Protein AF-A0A915CNE1-F1 (afdb_monomer_lite)

Structure (mmCIF, N/CA/C/O backbone):
data_AF-A0A915CNE1-F1
#
_entry.id   AF-A0A915CNE1-F1
#
loop_
_atom_site.group_PDB
_atom_site.id
_atom_site.type_symbol
_atom_site.label_atom_id
_atom_site.label_alt_id
_atom_site.label_comp_id
_atom_site.label_asym_id
_atom_site.label_entity_id
_atom_site.label_seq_id
_atom_site.pdbx_PDB_ins_code
_atom_site.Cartn_x
_atom_site.Cartn_y
_atom_site.Cartn_z
_atom_site.occupancy
_atom_site.B_iso_or_equiv
_atom_site.auth_seq_id
_atom_site.auth_comp_id
_atom_site.auth_asym_id
_atom_site.auth_atom_id
_atom_site.pdbx_PDB_model_num
ATOM 1 N N . MET A 1 1 ? 15.159 -22.129 -7.720 1.00 65.62 1 MET A N 1
ATOM 2 C CA . MET A 1 1 ? 14.509 -21.311 -6.672 1.00 65.62 1 MET A CA 1
ATOM 3 C C . MET A 1 1 ? 14.280 -19.916 -7.240 1.00 65.62 1 MET A C 1
ATOM 5 O O . MET A 1 1 ? 15.243 -19.343 -7.733 1.00 65.62 1 MET A O 1
ATOM 9 N N . LYS A 1 2 ? 13.044 -19.395 -7.263 1.00 73.25 2 LYS A N 1
ATOM 10 C CA . LYS A 1 2 ? 12.814 -17.987 -7.637 1.00 73.25 2 LYS A CA 1
ATOM 11 C C . LYS A 1 2 ? 13.254 -17.109 -6.464 1.00 73.25 2 LYS A C 1
ATOM 13 O O . LYS A 1 2 ? 12.793 -17.326 -5.350 1.00 73.25 2 LYS A O 1
ATOM 18 N N . THR A 1 3 ? 14.158 -16.166 -6.707 1.00 83.19 3 THR A N 1
ATOM 19 C CA . THR A 1 3 ? 14.670 -15.237 -5.682 1.00 83.19 3 THR A CA 1
ATOM 20 C C . THR A 1 3 ? 13.701 -14.092 -5.391 1.00 83.19 3 THR A C 1
ATOM 22 O O . THR A 1 3 ? 13.799 -13.469 -4.341 1.00 83.19 3 THR A O 1
ATOM 25 N N . HIS A 1 4 ? 12.734 -13.850 -6.283 1.00 80.25 4 HIS A N 1
ATOM 26 C CA . HIS A 1 4 ? 11.745 -12.779 -6.169 1.00 80.25 4 HIS A CA 1
ATOM 27 C C . HIS A 1 4 ? 10.377 -13.245 -6.682 1.00 80.25 4 HIS A C 1
ATOM 29 O O . HIS A 1 4 ? 10.280 -14.182 -7.479 1.00 80.25 4 HIS A O 1
ATOM 35 N N . ARG A 1 5 ? 9.311 -12.589 -6.211 1.00 84.12 5 ARG A N 1
ATOM 36 C CA . ARG A 1 5 ? 7.919 -12.947 -6.534 1.00 84.12 5 ARG A CA 1
ATOM 37 C C . ARG A 1 5 ? 7.501 -12.542 -7.950 1.00 84.12 5 ARG A C 1
ATOM 39 O O . ARG A 1 5 ? 6.681 -13.235 -8.546 1.00 84.12 5 ARG A O 1
ATOM 46 N N . TYR A 1 6 ? 8.042 -11.443 -8.468 1.00 89.56 6 TYR A N 1
ATOM 47 C CA . TYR A 1 6 ? 7.701 -10.897 -9.780 1.00 89.56 6 TYR A CA 1
ATOM 48 C C . TYR A 1 6 ? 8.954 -10.785 -10.643 1.00 89.56 6 TYR A C 1
ATOM 50 O O . TYR A 1 6 ? 10.030 -10.474 -10.137 1.00 89.56 6 TYR A O 1
ATOM 58 N N . ASP A 1 7 ? 8.811 -11.020 -11.945 1.00 90.75 7 ASP A N 1
ATOM 59 C CA . ASP A 1 7 ? 9.945 -10.944 -12.870 1.00 90.75 7 ASP A CA 1
ATOM 60 C C . ASP A 1 7 ? 10.387 -9.480 -13.098 1.00 90.75 7 ASP A C 1
ATOM 62 O O . ASP A 1 7 ? 11.557 -9.223 -13.378 1.00 90.75 7 ASP A O 1
ATOM 66 N N . ASP A 1 8 ? 9.472 -8.520 -12.895 1.00 90.56 8 ASP A N 1
ATOM 67 C CA . ASP A 1 8 ? 9.673 -7.070 -13.027 1.00 90.56 8 ASP A CA 1
ATOM 68 C C . ASP A 1 8 ? 9.897 -6.333 -11.691 1.00 90.56 8 ASP A C 1
ATOM 70 O O . ASP A 1 8 ? 9.918 -5.103 -11.671 1.00 90.56 8 ASP A O 1
ATOM 74 N N . ALA A 1 9 ? 10.051 -7.049 -10.570 1.00 93.56 9 ALA A N 1
ATOM 75 C CA . ALA A 1 9 ? 10.359 -6.438 -9.277 1.00 93.56 9 ALA A CA 1
ATOM 76 C C . ALA A 1 9 ? 11.250 -7.340 -8.417 1.00 93.56 9 ALA A C 1
ATOM 78 O O . ALA A 1 9 ? 10.890 -8.474 -8.091 1.00 93.56 9 ALA A O 1
ATOM 79 N N . ARG A 1 10 ? 12.404 -6.810 -8.011 1.00 91.88 10 ARG A N 1
ATOM 80 C CA . ARG A 1 10 ? 13.416 -7.518 -7.216 1.00 91.88 10 ARG A CA 1
ATOM 81 C C . ARG A 1 10 ? 13.506 -6.993 -5.789 1.00 91.88 10 ARG A C 1
ATOM 83 O O . ARG A 1 10 ? 13.884 -7.726 -4.884 1.00 91.88 10 ARG A O 1
ATOM 90 N N . THR A 1 11 ? 13.119 -5.745 -5.568 1.00 91.56 11 THR A N 1
ATOM 91 C CA . THR A 1 11 ? 13.094 -5.120 -4.244 1.00 91.56 11 THR A CA 1
ATOM 92 C C . THR A 1 11 ? 11.669 -4.954 -3.727 1.00 91.56 11 THR A C 1
ATOM 94 O O . THR A 1 11 ? 10.698 -4.948 -4.488 1.00 91.56 11 THR A O 1
ATOM 97 N N . LEU A 1 12 ? 11.534 -4.774 -2.410 1.00 89.50 12 LEU A N 1
ATOM 98 C CA . LEU A 1 12 ? 10.249 -4.452 -1.788 1.00 89.50 12 LEU A CA 1
ATOM 99 C C . LEU A 1 12 ? 9.658 -3.152 -2.357 1.00 89.50 12 LEU A C 1
ATOM 101 O O . LEU A 1 12 ? 8.460 -3.088 -2.621 1.00 89.50 12 LEU A O 1
ATOM 105 N N . TYR A 1 13 ? 10.506 -2.150 -2.605 1.00 90.69 13 TYR A N 1
ATOM 106 C CA . TYR A 1 13 ? 10.101 -0.873 -3.190 1.00 90.69 13 TYR A CA 1
ATOM 107 C C . TYR A 1 13 ? 9.557 -1.034 -4.616 1.00 90.69 13 TYR A C 1
ATOM 109 O O . TYR A 1 13 ? 8.476 -0.535 -4.931 1.00 90.69 13 TYR A O 1
ATOM 117 N N . GLU A 1 14 ? 10.251 -1.790 -5.472 1.00 93.75 14 GLU A N 1
ATOM 118 C CA . GLU A 1 14 ? 9.762 -2.107 -6.821 1.00 93.75 14 GLU A CA 1
ATOM 119 C C . GLU A 1 14 ? 8.453 -2.900 -6.766 1.00 93.75 14 GLU A C 1
ATOM 121 O O . GLU A 1 14 ? 7.537 -2.633 -7.542 1.00 93.75 14 GLU A O 1
ATOM 126 N N . GLY A 1 15 ? 8.329 -3.829 -5.814 1.00 94.31 15 GLY A N 1
ATOM 127 C CA . GLY A 1 15 ? 7.093 -4.567 -5.568 1.00 94.31 15 GLY A CA 1
ATOM 128 C C . GLY A 1 15 ? 5.929 -3.651 -5.182 1.00 94.31 15 GLY A C 1
ATOM 129 O O . GLY A 1 15 ? 4.826 -3.824 -5.702 1.00 94.31 15 GLY A O 1
ATOM 130 N N . ALA A 1 16 ? 6.176 -2.649 -4.335 1.00 93.38 16 ALA A N 1
ATOM 131 C CA . ALA A 1 16 ? 5.183 -1.653 -3.940 1.00 93.38 16 ALA A CA 1
ATOM 132 C C . ALA A 1 16 ? 4.760 -0.770 -5.127 1.00 93.38 16 ALA A C 1
ATOM 134 O O . ALA A 1 16 ? 3.574 -0.661 -5.430 1.00 93.38 16 ALA A O 1
ATOM 135 N N . ARG A 1 17 ? 5.717 -0.220 -5.885 1.00 93.88 17 ARG A N 1
ATOM 136 C CA . ARG A 1 17 ? 5.435 0.584 -7.092 1.00 93.88 17 ARG A CA 1
ATOM 137 C C . ARG A 1 17 ? 4.705 -0.222 -8.167 1.00 93.88 17 ARG A C 1
ATOM 139 O O . ARG A 1 17 ? 3.808 0.290 -8.837 1.00 93.88 17 ARG A O 1
ATOM 146 N N . ARG A 1 18 ? 5.062 -1.499 -8.326 1.00 95.62 18 ARG A N 1
ATOM 147 C CA . ARG A 1 18 ? 4.351 -2.435 -9.201 1.00 95.62 18 ARG A CA 1
ATOM 148 C C . ARG A 1 18 ? 2.912 -2.626 -8.731 1.00 95.62 18 ARG A C 1
ATOM 150 O O . ARG A 1 18 ? 2.008 -2.563 -9.558 1.00 95.62 18 ARG A O 1
ATOM 157 N N . GLY A 1 19 ? 2.711 -2.850 -7.435 1.00 95.00 19 GLY A N 1
ATOM 158 C CA . GLY A 1 19 ? 1.396 -2.963 -6.810 1.00 95.00 19 GLY A CA 1
ATOM 159 C C . GLY A 1 19 ? 0.512 -1.752 -7.099 1.00 95.00 19 GLY A C 1
ATOM 160 O O . GLY A 1 19 ? -0.589 -1.930 -7.617 1.00 95.00 19 GLY A O 1
ATOM 161 N N . ALA A 1 20 ? 1.037 -0.538 -6.904 1.00 95.25 20 ALA A N 1
ATOM 162 C CA . ALA A 1 20 ? 0.351 0.713 -7.236 1.00 95.25 20 ALA A CA 1
ATOM 163 C C . ALA A 1 20 ? -0.133 0.731 -8.695 1.00 95.25 20 ALA A C 1
ATOM 165 O O . ALA A 1 20 ? -1.298 0.996 -8.976 1.00 95.25 20 ALA A O 1
ATOM 166 N N . ARG A 1 21 ? 0.746 0.368 -9.637 1.00 95.50 21 ARG A N 1
ATOM 167 C CA . ARG A 1 21 ? 0.438 0.373 -11.074 1.00 95.50 21 ARG A CA 1
ATOM 168 C C . ARG A 1 21 ? -0.638 -0.642 -11.460 1.00 95.50 21 ARG A C 1
ATOM 170 O O . ARG A 1 21 ? -1.555 -0.298 -12.195 1.00 95.50 21 ARG A O 1
ATOM 177 N N . VAL A 1 22 ? -0.515 -1.894 -11.013 1.00 96.62 22 VAL A N 1
ATOM 178 C CA . VAL A 1 22 ? -1.409 -2.984 -11.462 1.00 96.62 22 VAL A CA 1
ATOM 179 C C . VAL A 1 22 ? -2.766 -2.985 -10.761 1.00 96.62 22 VAL A C 1
ATOM 181 O O . VAL A 1 22 ? -3.700 -3.589 -11.275 1.00 96.62 22 VAL A O 1
ATOM 184 N N . SER A 1 23 ? -2.863 -2.348 -9.592 1.00 95.19 23 SER A N 1
ATOM 185 C CA . SER A 1 23 ? -4.104 -2.240 -8.813 1.00 95.19 23 SER A CA 1
ATOM 186 C C . SER A 1 23 ? -4.813 -0.896 -8.972 1.00 95.19 23 SER A C 1
ATOM 188 O O . SER A 1 23 ? -5.848 -0.699 -8.347 1.00 95.19 23 SER A O 1
ATOM 190 N N . THR A 1 24 ? -4.256 0.029 -9.7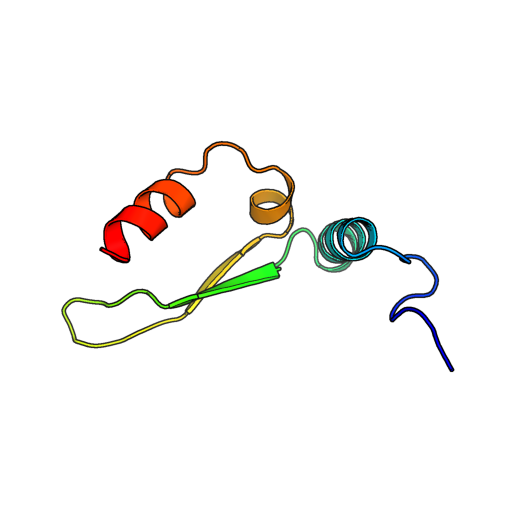65 1.00 95.75 24 THR A N 1
ATOM 191 C CA . THR A 1 24 ? -4.746 1.414 -9.864 1.00 95.75 24 THR A CA 1
ATOM 192 C C . THR A 1 24 ? -4.773 2.093 -8.487 1.00 95.75 24 THR A C 1
ATOM 194 O O . THR A 1 24 ? -5.795 2.597 -8.039 1.00 95.75 24 THR A O 1
ATOM 197 N N . ASN A 1 25 ? -3.622 2.075 -7.807 1.00 94.00 25 ASN A N 1
ATOM 198 C CA . ASN A 1 25 ? -3.429 2.589 -6.450 1.00 94.00 25 ASN A CA 1
ATOM 199 C C . ASN A 1 25 ? -4.395 1.979 -5.407 1.00 94.00 25 ASN A C 1
ATOM 201 O O . ASN A 1 25 ? -4.991 2.673 -4.587 1.00 94.00 25 ASN A O 1
ATOM 205 N N . GLY A 1 26 ? -4.563 0.656 -5.446 1.00 94.81 26 GLY A N 1
ATOM 206 C CA . GLY A 1 26 ? -5.380 -0.083 -4.487 1.00 94.81 26 GLY A CA 1
ATOM 207 C C . GLY A 1 26 ? -4.762 -0.179 -3.080 1.00 94.81 26 GLY A C 1
ATOM 208 O O . GLY A 1 26 ? -3.695 0.383 -2.815 1.00 94.81 26 GLY A O 1
ATOM 209 N N . PRO A 1 27 ? -5.409 -0.917 -2.160 1.00 94.50 27 PRO A N 1
ATOM 210 C CA . PRO A 1 27 ? -4.926 -1.095 -0.793 1.00 94.50 27 PRO A CA 1
ATOM 211 C C . PRO A 1 27 ? -3.613 -1.895 -0.749 1.00 94.50 27 PRO A C 1
ATOM 213 O O . PRO A 1 27 ? -3.495 -2.946 -1.382 1.00 94.50 27 PRO A O 1
ATOM 216 N N . MET A 1 28 ? -2.640 -1.414 0.028 1.00 92.44 28 MET A N 1
ATOM 217 C CA . MET A 1 28 ? -1.330 -2.044 0.235 1.00 92.44 28 MET A CA 1
ATOM 218 C C . MET A 1 28 ? -1.164 -2.568 1.660 1.00 92.44 28 MET A C 1
ATOM 220 O O . MET A 1 28 ? -0.805 -3.730 1.850 1.00 92.44 28 MET A O 1
ATOM 224 N N . LEU A 1 29 ? -1.401 -1.711 2.655 1.00 90.38 29 LEU A N 1
ATOM 225 C CA . LEU A 1 29 ? -1.289 -2.047 4.073 1.00 90.38 29 LEU A CA 1
ATOM 226 C C . LEU A 1 29 ? -2.651 -1.926 4.741 1.00 90.38 29 LEU A C 1
ATOM 228 O O . LEU A 1 29 ? -3.485 -1.127 4.330 1.00 90.38 29 LEU A O 1
ATOM 232 N N . GLY A 1 30 ? -2.872 -2.727 5.776 1.00 89.94 30 GLY A N 1
ATOM 233 C CA . GLY A 1 30 ? -4.083 -2.675 6.580 1.00 89.94 30 GLY A CA 1
ATOM 234 C C . GLY A 1 30 ? -3.742 -2.705 8.058 1.00 89.94 30 GLY A C 1
ATOM 235 O O . GLY A 1 30 ? -2.834 -3.426 8.471 1.00 89.94 30 GLY A O 1
ATOM 236 N N . TYR A 1 31 ? -4.484 -1.948 8.851 1.00 85.62 31 TYR A N 1
ATOM 237 C CA . TYR A 1 31 ? -4.375 -1.938 10.307 1.00 85.62 31 TYR A CA 1
ATOM 238 C C . TYR A 1 31 ? -5.764 -1.989 10.940 1.00 85.62 31 TYR A C 1
ATOM 240 O O . TYR A 1 31 ? -6.774 -1.849 10.251 1.00 85.62 31 TYR A O 1
ATOM 248 N N . ARG A 1 32 ? -5.825 -2.251 12.247 1.00 89.50 32 ARG A N 1
ATOM 249 C CA . ARG A 1 32 ? -7.087 -2.328 12.990 1.00 89.50 32 ARG A CA 1
ATOM 250 C C . ARG A 1 32 ? -7.223 -1.119 13.900 1.00 89.50 32 ARG A C 1
ATOM 252 O O . ARG A 1 32 ? -6.271 -0.798 14.601 1.00 89.50 32 ARG A O 1
ATOM 259 N N . ILE A 1 33 ? -8.405 -0.514 13.910 1.00 85.12 33 ILE A N 1
ATOM 260 C CA . ILE A 1 33 ? -8.759 0.583 14.822 1.00 85.12 33 ILE A CA 1
ATOM 261 C C . ILE A 1 33 ? -9.720 0.044 15.869 1.00 85.12 33 ILE A C 1
ATOM 263 O O . ILE A 1 33 ? -10.669 -0.648 15.509 1.00 85.12 33 ILE A O 1
ATOM 267 N N . ASN A 1 34 ? -9.487 0.352 17.144 1.00 86.06 34 ASN A N 1
ATOM 268 C CA . ASN A 1 34 ? -10.464 0.080 18.194 1.00 86.06 34 ASN A CA 1
ATOM 269 C C . ASN A 1 34 ? -11.592 1.109 18.101 1.00 86.06 34 ASN A C 1
ATOM 271 O O . ASN A 1 34 ? -11.339 2.308 18.164 1.00 86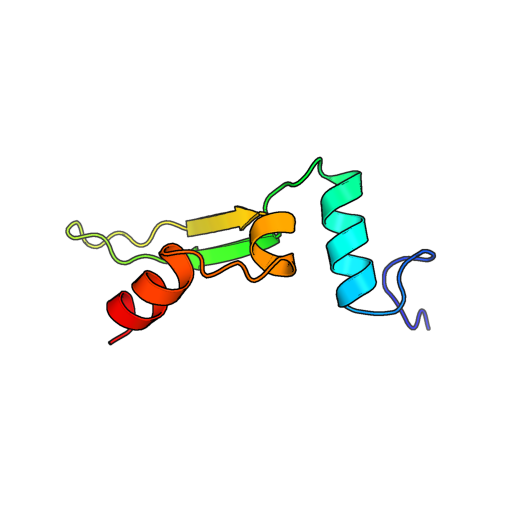.06 34 ASN A O 1
ATOM 275 N N . GLN A 1 35 ? -12.825 0.642 17.949 1.00 85.12 35 GLN A N 1
ATOM 276 C CA . GLN A 1 35 ? -14.007 1.496 18.008 1.00 85.12 35 GLN A CA 1
ATOM 277 C C . GLN A 1 35 ? -14.630 1.438 19.407 1.00 85.12 35 GLN A C 1
ATOM 279 O O . GLN A 1 35 ? -14.444 0.467 20.142 1.00 85.12 35 GLN A O 1
ATOM 284 N N . GLU A 1 36 ? -15.368 2.486 19.781 1.00 89.69 36 GLU A N 1
ATOM 285 C CA . GLU A 1 36 ? -16.025 2.594 21.096 1.00 89.69 36 GLU A CA 1
ATOM 286 C C . GLU A 1 36 ? -17.036 1.464 21.348 1.00 89.69 36 GLU A C 1
ATOM 288 O O . GLU A 1 36 ? -17.256 1.059 22.486 1.00 89.69 36 GLU A O 1
ATOM 293 N N . ASP A 1 37 ? -17.603 0.903 20.278 1.00 91.12 37 ASP A N 1
ATOM 294 C CA . ASP A 1 37 ? -18.508 -0.248 20.313 1.00 91.12 37 ASP A CA 1
ATOM 295 C C . ASP A 1 37 ? -17.789 -1.601 20.523 1.00 91.12 37 ASP A C 1
ATOM 297 O O . ASP A 1 37 ? -18.420 -2.660 20.508 1.00 91.12 37 ASP A O 1
ATOM 301 N N . GLY A 1 38 ? -16.467 -1.581 20.726 1.00 91.12 38 GLY A N 1
ATOM 302 C CA . GLY A 1 38 ? -15.626 -2.758 20.937 1.00 91.12 38 GLY A CA 1
ATOM 303 C C . GLY A 1 38 ? -15.240 -3.495 19.652 1.00 91.12 38 GLY A C 1
ATOM 304 O O . GLY A 1 38 ? -14.526 -4.505 19.712 1.00 91.12 38 GLY A O 1
ATOM 305 N N . THR A 1 39 ? -15.675 -3.023 18.481 1.00 92.62 39 THR A N 1
ATOM 306 C CA . THR A 1 39 ? -15.271 -3.614 17.206 1.00 92.62 39 THR A CA 1
ATOM 307 C C . THR A 1 39 ? -13.858 -3.177 16.811 1.00 92.62 39 THR A C 1
ATOM 309 O O . THR A 1 39 ? -13.287 -2.211 17.319 1.00 92.62 39 THR A O 1
ATOM 312 N N . ARG A 1 40 ? -13.243 -3.961 15.916 1.00 91.75 40 ARG A N 1
ATOM 313 C CA . ARG A 1 40 ? -11.886 -3.712 15.410 1.00 91.75 40 ARG A CA 1
ATOM 314 C C . ARG A 1 40 ? -11.812 -3.869 13.893 1.00 91.75 40 ARG A C 1
ATOM 316 O O . ARG A 1 40 ? -11.215 -4.860 13.445 1.00 91.75 40 ARG A O 1
ATOM 323 N N . PRO A 1 41 ? -12.474 -3.006 13.102 1.00 91.00 41 PRO A N 1
ATOM 324 C CA . PRO A 1 41 ? -12.469 -3.108 11.647 1.00 91.00 41 PRO A CA 1
ATOM 325 C C . PRO A 1 41 ? -11.076 -2.858 11.061 1.00 91.00 41 PRO A C 1
ATOM 327 O O . PRO A 1 41 ? -10.231 -2.204 11.675 1.00 91.00 41 PRO A O 1
ATOM 330 N N . TYR A 1 42 ? -10.844 -3.399 9.863 1.00 90.69 42 TYR A N 1
ATOM 331 C CA . TYR A 1 42 ? -9.650 -3.090 9.084 1.00 90.69 42 TYR A CA 1
ATOM 332 C C . TYR A 1 42 ? -9.810 -1.749 8.377 1.00 90.69 42 TYR A C 1
ATOM 334 O O . TYR A 1 42 ? -10.823 -1.508 7.721 1.00 90.69 42 TYR A O 1
ATOM 342 N N . VAL A 1 43 ? -8.771 -0.927 8.455 1.00 88.56 43 VAL A N 1
ATOM 343 C CA . VAL A 1 43 ? -8.597 0.272 7.641 1.00 88.56 43 VAL A CA 1
ATOM 344 C C . VAL A 1 43 ? -7.420 0.040 6.714 1.00 88.56 43 VAL A C 1
ATOM 346 O O . VAL A 1 43 ? -6.367 -0.432 7.145 1.00 88.56 43 VAL A O 1
ATOM 349 N N . TRP A 1 44 ? -7.625 0.332 5.435 1.00 90.25 44 TRP A N 1
ATOM 350 C CA . TRP A 1 44 ? -6.636 0.111 4.392 1.00 90.25 44 TRP A CA 1
ATOM 351 C C . TRP A 1 44 ? -5.962 1.419 3.997 1.00 90.25 44 TRP A C 1
ATOM 353 O O . TRP A 1 44 ? -6.620 2.448 3.889 1.00 90.25 44 TRP A O 1
ATOM 363 N N . ILE A 1 45 ? -4.661 1.336 3.748 1.00 90.31 45 ILE A N 1
ATOM 364 C CA . ILE A 1 45 ? -3.806 2.408 3.250 1.00 90.31 45 ILE A CA 1
ATOM 365 C C . ILE A 1 45 ? -3.418 2.033 1.823 1.00 90.31 45 ILE A C 1
ATOM 367 O O . ILE A 1 45 ? -2.972 0.904 1.575 1.00 90.31 45 ILE A O 1
ATOM 371 N N . SER A 1 46 ? -3.608 2.949 0.878 1.00 92.50 46 SER A N 1
ATOM 372 C CA . SER A 1 46 ? -3.254 2.736 -0.525 1.00 92.50 46 SER A CA 1
ATOM 373 C C . SER A 1 46 ? -1.741 2.623 -0.730 1.00 92.50 46 SER A C 1
ATOM 375 O O . SER A 1 46 ? -0.929 2.958 0.142 1.00 92.50 46 SER A O 1
ATOM 377 N N . TYR A 1 47 ? -1.343 2.127 -1.901 1.00 94.19 47 TYR A N 1
ATOM 378 C CA . TYR A 1 47 ? 0.066 2.050 -2.278 1.00 94.19 47 TYR A CA 1
ATOM 379 C C . TYR A 1 47 ? 0.750 3.419 -2.263 1.00 94.19 47 TYR A C 1
ATOM 381 O O . TYR A 1 47 ? 1.827 3.544 -1.687 1.00 94.19 47 TYR A O 1
ATOM 389 N N . ASP A 1 48 ? 0.148 4.436 -2.873 1.00 91.75 48 ASP A N 1
ATOM 390 C CA . ASP A 1 48 ? 0.747 5.766 -2.9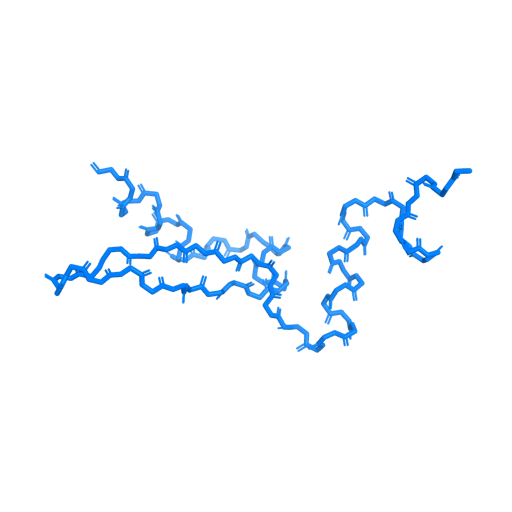58 1.00 91.75 48 ASP A CA 1
ATOM 391 C C . ASP A 1 48 ? 0.833 6.420 -1.576 1.00 91.75 48 ASP A C 1
ATOM 393 O O . ASP A 1 48 ? 1.884 6.963 -1.251 1.00 91.75 48 ASP A O 1
ATOM 397 N N . GLU A 1 49 ? -0.188 6.288 -0.720 1.00 87.94 49 GLU A N 1
ATOM 398 C CA . GLU A 1 49 ? -0.124 6.762 0.675 1.00 87.94 49 GLU A CA 1
ATOM 399 C C . GLU A 1 49 ? 1.012 6.081 1.454 1.00 87.94 49 GLU A C 1
ATOM 401 O O . GLU A 1 49 ? 1.748 6.739 2.188 1.00 87.94 49 GLU A O 1
ATOM 406 N N . THR A 1 50 ? 1.203 4.774 1.251 1.00 87.38 50 THR A N 1
ATOM 407 C CA . THR A 1 50 ? 2.274 4.007 1.907 1.00 87.38 50 THR A CA 1
ATOM 408 C C . THR A 1 50 ? 3.663 4.396 1.389 1.00 87.38 50 THR A C 1
ATOM 410 O O . THR A 1 50 ? 4.624 4.457 2.153 1.00 87.38 50 THR A O 1
ATOM 413 N N . ILE A 1 51 ? 3.800 4.622 0.080 1.00 88.06 51 ILE A N 1
ATOM 414 C CA . ILE A 1 51 ? 5.090 4.886 -0.571 1.00 88.06 51 ILE A CA 1
ATOM 415 C C . ILE A 1 51 ? 5.526 6.338 -0.384 1.00 88.06 51 ILE A C 1
ATOM 417 O O . ILE A 1 51 ? 6.718 6.595 -0.207 1.00 88.06 51 ILE A O 1
ATOM 421 N N . LEU A 1 52 ? 4.593 7.285 -0.487 1.00 82.19 52 LEU A N 1
ATOM 422 C CA . LEU A 1 52 ? 4.920 8.704 -0.536 1.00 82.19 52 LEU A CA 1
ATOM 423 C C . LEU A 1 52 ? 5.304 9.273 0.831 1.00 82.19 52 LEU A C 1
ATOM 425 O O . LEU A 1 52 ? 5.926 10.330 0.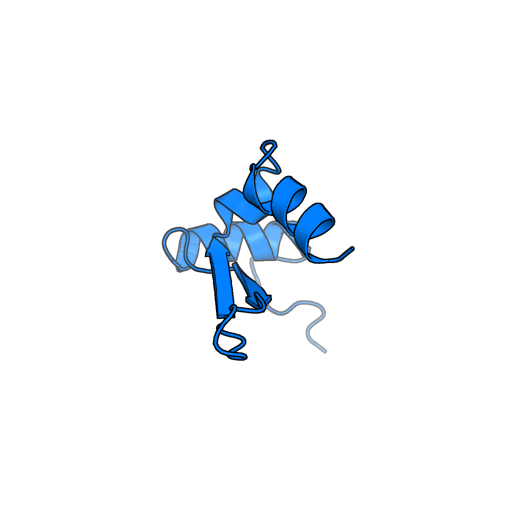837 1.00 82.19 52 LEU A O 1
ATOM 429 N N . ASN A 1 53 ? 5.010 8.591 1.952 1.00 65.88 53 ASN A N 1
ATOM 430 C CA . ASN A 1 53 ? 5.352 9.047 3.312 1.00 65.88 53 ASN A CA 1
ATOM 431 C C . ASN A 1 53 ? 5.116 10.565 3.490 1.00 65.88 53 ASN A C 1
ATOM 433 O O . ASN A 1 53 ? 5.917 11.274 4.094 1.00 65.88 53 ASN A O 1
ATOM 437 N N . ILE A 1 54 ? 4.033 11.089 2.906 1.00 51.16 54 ILE A N 1
ATOM 438 C CA . ILE A 1 54 ? 3.650 12.489 3.072 1.00 51.16 54 ILE A CA 1
ATOM 439 C C . ILE A 1 54 ? 2.873 12.515 4.362 1.00 51.16 54 ILE A C 1
ATOM 441 O O . ILE A 1 54 ? 1.693 12.200 4.294 1.00 51.16 54 ILE A O 1
ATOM 445 N N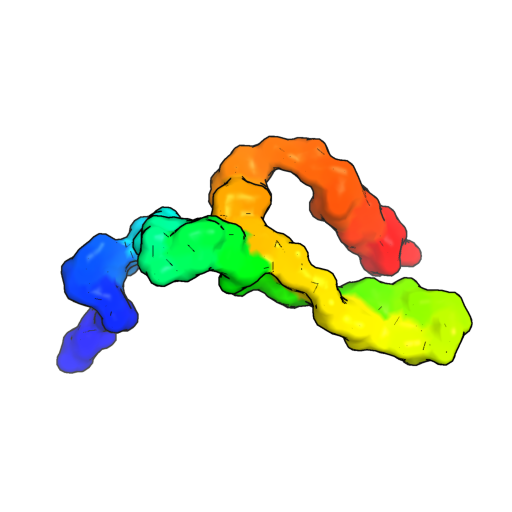 . ASP A 1 55 ? 3.555 12.787 5.480 1.00 52.47 55 ASP A N 1
ATOM 446 C CA . ASP A 1 55 ? 3.032 13.345 6.740 1.00 52.47 55 ASP A CA 1
ATOM 447 C C . ASP A 1 55 ? 1.516 13.164 6.917 1.00 52.47 55 ASP A C 1
ATOM 449 O O . ASP A 1 55 ? 0.738 14.115 7.031 1.00 52.47 55 ASP A O 1
ATOM 453 N N . HIS A 1 56 ? 1.059 11.914 6.795 1.00 50.84 56 HIS A N 1
ATOM 454 C CA . HIS A 1 56 ? -0.357 11.684 6.601 1.00 50.84 56 HIS A CA 1
ATOM 455 C C . HIS A 1 56 ? -0.912 11.724 8.011 1.00 50.84 56 HIS A C 1
ATOM 457 O O . HIS A 1 56 ? -0.438 10.940 8.846 1.00 50.84 56 HIS A O 1
ATOM 463 N N . PRO A 1 57 ? -1.895 12.588 8.314 1.00 54.66 57 PRO A N 1
ATOM 464 C CA . PRO A 1 57 ? -2.454 12.681 9.656 1.00 54.66 57 PRO A CA 1
ATOM 465 C C . PRO A 1 57 ? -2.897 11.313 10.192 1.00 54.66 57 PRO A C 1
ATOM 467 O O . PRO A 1 57 ? -2.947 11.124 11.396 1.00 54.66 57 PRO A O 1
ATOM 470 N N . THR A 1 58 ? -3.126 10.320 9.327 1.00 54.50 58 THR A N 1
ATOM 471 C CA . THR A 1 58 ? -3.369 8.929 9.719 1.00 54.50 58 THR A CA 1
ATOM 472 C C . THR A 1 58 ? -2.187 8.226 10.386 1.00 54.50 58 THR A C 1
ATOM 474 O O . THR A 1 58 ? -2.450 7.507 11.332 1.00 54.50 58 THR A O 1
ATOM 477 N N . ILE A 1 59 ?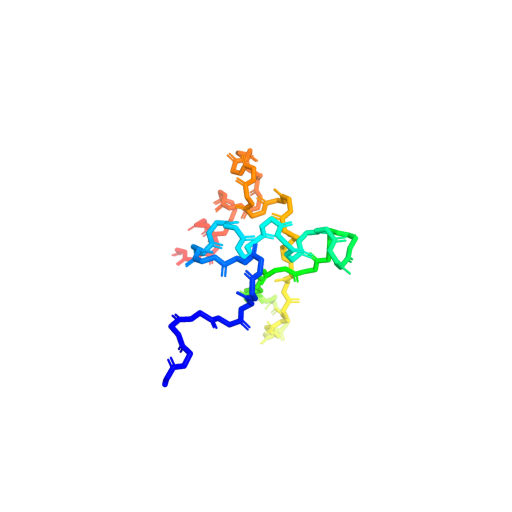 -0.920 8.394 9.976 1.00 58.38 59 ILE A N 1
ATOM 478 C CA . ILE A 1 59 ? 0.201 7.734 10.688 1.00 58.38 59 ILE A CA 1
ATOM 479 C C . ILE A 1 59 ? 0.469 8.423 12.031 1.00 58.38 59 ILE A C 1
ATOM 481 O O . ILE A 1 59 ? 0.677 7.739 13.030 1.00 58.38 59 ILE A O 1
ATOM 485 N N . GLY A 1 60 ? 0.385 9.756 12.086 1.00 62.81 60 GLY A N 1
ATOM 486 C CA . GLY A 1 60 ? 0.446 10.492 13.355 1.00 62.81 60 GLY A CA 1
ATOM 487 C C . GLY A 1 60 ? -0.667 10.061 14.315 1.00 62.81 60 GLY A C 1
ATOM 488 O O . GLY A 1 60 ? -0.387 9.643 15.435 1.00 62.81 60 GLY A O 1
ATOM 489 N N . ARG A 1 61 ? -1.918 10.033 13.835 1.00 58.34 61 ARG A N 1
ATOM 490 C CA . ARG A 1 61 ? -3.084 9.569 14.603 1.00 58.34 61 ARG A CA 1
ATOM 491 C C . ARG A 1 61 ? -2.995 8.088 14.979 1.00 58.34 61 ARG A C 1
ATOM 493 O O . ARG A 1 61 ? -3.447 7.708 16.044 1.00 58.34 61 ARG A O 1
ATOM 500 N N . LEU A 1 62 ? -2.384 7.252 14.141 1.00 61.66 62 LEU A N 1
ATOM 501 C CA . LEU A 1 62 ? -2.127 5.840 14.438 1.00 61.66 62 LEU A CA 1
ATOM 502 C C . LEU A 1 62 ? -1.182 5.653 15.620 1.00 61.66 62 LEU A C 1
ATOM 504 O O . LEU A 1 62 ? -1.411 4.779 16.447 1.00 61.66 62 LEU A O 1
ATOM 508 N N . LEU A 1 63 ? -0.122 6.457 15.695 1.00 61.88 63 LEU A N 1
ATOM 509 C CA . LEU A 1 63 ? 0.804 6.418 16.824 1.00 61.88 63 LEU A CA 1
ATOM 510 C C . LEU A 1 63 ? 0.139 6.924 18.112 1.00 61.88 63 LEU A C 1
ATOM 512 O O . LEU A 1 63 ? 0.434 6.397 19.180 1.00 61.88 63 LEU A O 1
ATOM 516 N N . GLU A 1 64 ? -0.778 7.890 18.011 1.00 63.56 64 GLU A N 1
ATOM 517 C CA . GLU A 1 64 ? -1.583 8.370 19.142 1.00 63.56 64 GLU A CA 1
ATOM 518 C C . GLU A 1 64 ? -2.635 7.345 19.602 1.00 63.56 64 GLU A C 1
ATOM 520 O O . GLU A 1 64 ? -2.765 7.114 20.797 1.00 63.56 64 GLU A O 1
ATOM 525 N N . GLU A 1 65 ? -3.349 6.688 18.680 1.00 59.47 65 GLU A N 1
ATOM 526 C CA . GLU A 1 65 ? -4.361 5.652 18.973 1.00 59.47 65 GLU A CA 1
ATOM 527 C C . GLU A 1 65 ? -3.754 4.346 19.536 1.00 59.47 65 GLU A C 1
ATOM 529 O O . GLU A 1 65 ? -4.478 3.493 20.056 1.00 59.47 65 GLU A O 1
ATOM 534 N N . MET A 1 66 ? -2.438 4.155 19.401 1.00 60.88 66 MET A N 1
ATOM 535 C CA . MET A 1 66 ? -1.699 2.988 19.901 1.00 60.88 66 MET A CA 1
ATOM 536 C C . MET A 1 66 ? -1.090 3.184 21.303 1.00 60.88 66 MET A C 1
ATOM 538 O O . MET A 1 66 ? -0.456 2.248 21.800 1.00 60.88 66 MET A O 1
ATOM 542 N N . ASN A 1 67 ? -1.263 4.358 21.921 1.00 51.00 67 ASN A N 1
ATOM 543 C CA . ASN A 1 67 ? -0.754 4.717 23.253 1.00 51.00 67 ASN A CA 1
ATOM 544 C C . ASN A 1 67 ? -1.899 4.859 24.270 1.00 51.00 67 ASN A C 1
ATOM 546 O O . ASN A 1 67 ? -1.639 4.641 25.474 1.00 51.00 67 ASN A O 1
#

pLDDT: mean 82.76, std 14.44, range [50.84, 96.62]

Radius of gyration: 14.96 Å; chains: 1; bounding box: 33×35×36 Å

Foldseek 3Di:
DDCDDDPQDNDPLSVLVVQCVVVVQDFDDWAWAQDPVRDTDIDTDTSCRVNVVPPPVVVVVVVVSVD

Secondary structure (DSSP, 8-state):
--SSSBTTB-SHHHHHHHHHHHHTS-EEEEEE---TTS---EEEEEHHHHHH----HHHHHHHHHT-

Sequence (67 aa):
MKTHRYDDARTLYEGARRGARVSTNGPMLGYRINQEDGTRPYVWISYDETILNIDHPTIGRLLEEMN

Organism: NCBI:txid166011